Protein AF-A0A520W515-F1 (afdb_monomer_lite)

Structure (mmCIF, N/CA/C/O backbone):
data_AF-A0A520W515-F1
#
_entry.id   AF-A0A520W515-F1
#
loop_
_atom_site.group_PDB
_atom_site.id
_atom_site.type_symbol
_atom_site.label_atom_id
_atom_site.label_alt_id
_atom_site.label_comp_id
_atom_site.label_asym_id
_atom_site.label_entity_id
_atom_site.label_seq_id
_atom_site.pdbx_PDB_ins_code
_atom_site.Cartn_x
_atom_site.Cartn_y
_atom_site.Cartn_z
_atom_site.occupancy
_atom_site.B_iso_or_equiv
_atom_site.auth_seq_id
_atom_site.auth_comp_id
_atom_site.auth_asym_id
_atom_site.auth_atom_id
_atom_site.pdbx_PDB_model_num
ATOM 1 N N . MET A 1 1 ? -26.516 17.713 -14.113 1.00 61.12 1 MET A N 1
ATOM 2 C CA . MET A 1 1 ? -25.273 18.377 -13.635 1.00 61.12 1 MET A CA 1
ATOM 3 C C . MET A 1 1 ? -24.976 18.167 -12.144 1.00 61.12 1 MET A C 1
ATOM 5 O O . MET A 1 1 ? -23.816 17.941 -11.818 1.00 61.12 1 MET A O 1
ATOM 9 N N . LEU A 1 2 ? -25.978 18.170 -11.252 1.00 62.41 2 LEU A N 1
ATOM 10 C CA . LEU A 1 2 ? -25.804 17.990 -9.795 1.00 62.41 2 LEU A CA 1
ATOM 11 C C . LEU A 1 2 ? -24.990 16.751 -9.377 1.00 62.41 2 LEU A C 1
ATOM 13 O O . LEU A 1 2 ? -24.083 16.862 -8.555 1.00 62.41 2 LEU A O 1
ATOM 17 N N . ASN A 1 3 ? -25.240 15.589 -9.988 1.00 64.88 3 ASN A N 1
ATOM 18 C CA . ASN A 1 3 ? -24.494 14.369 -9.658 1.00 64.88 3 ASN A CA 1
ATOM 19 C C . ASN A 1 3 ? -22.988 14.502 -9.926 1.00 64.88 3 ASN A C 1
ATOM 21 O O . ASN A 1 3 ? -22.178 14.092 -9.101 1.00 64.88 3 ASN A O 1
ATOM 25 N N . LYS A 1 4 ? -22.591 15.155 -11.024 1.00 66.94 4 LYS A N 1
ATOM 26 C CA . LYS A 1 4 ? -21.176 15.345 -11.388 1.00 66.94 4 LYS A CA 1
ATOM 27 C C . LYS A 1 4 ? -20.429 16.201 -10.355 1.00 66.94 4 LYS A C 1
ATOM 29 O O . LYS A 1 4 ? -19.269 15.928 -10.053 1.00 66.94 4 LYS A O 1
ATOM 34 N N . ILE A 1 5 ? -21.106 17.192 -9.771 1.00 73.19 5 ILE A N 1
ATOM 35 C CA . ILE A 1 5 ? -20.567 18.027 -8.685 1.00 73.19 5 ILE A CA 1
ATOM 36 C C . ILE A 1 5 ? -20.433 17.202 -7.399 1.00 73.19 5 ILE A C 1
ATOM 38 O O . ILE A 1 5 ? -19.376 17.236 -6.769 1.00 73.19 5 ILE A O 1
ATOM 42 N N . LYS A 1 6 ? -21.449 16.398 -7.055 1.00 68.75 6 LYS A N 1
ATOM 43 C CA . LYS A 1 6 ? -21.432 15.512 -5.880 1.00 68.75 6 LYS A CA 1
ATOM 44 C C . LYS A 1 6 ? -20.269 14.512 -5.927 1.00 68.75 6 LYS A C 1
ATOM 46 O O . LYS A 1 6 ? -19.520 14.420 -4.957 1.00 68.75 6 LYS A O 1
ATOM 51 N N . TYR A 1 7 ? -20.046 13.841 -7.063 1.00 67.50 7 TYR A N 1
ATOM 52 C CA . TYR A 1 7 ? -18.908 12.924 -7.243 1.00 67.50 7 TYR A CA 1
ATOM 53 C C . TYR A 1 7 ? -17.553 13.636 -7.133 1.00 67.50 7 TYR A C 1
ATOM 55 O O . TYR A 1 7 ? -16.635 13.124 -6.494 1.00 67.50 7 TYR A O 1
ATOM 63 N N . LYS A 1 8 ? -17.428 14.847 -7.694 1.00 74.94 8 LYS A N 1
ATOM 64 C CA . LYS A 1 8 ? -16.190 15.640 -7.619 1.00 74.94 8 LYS A CA 1
ATOM 65 C C . LYS A 1 8 ? -15.875 16.089 -6.187 1.00 74.94 8 LYS A C 1
ATOM 67 O O . LYS A 1 8 ? -14.714 16.059 -5.779 1.00 74.94 8 LYS A O 1
ATOM 72 N N . LEU A 1 9 ? -16.892 16.484 -5.420 1.00 68.56 9 LEU A N 1
ATOM 73 C CA . LEU A 1 9 ? -16.738 16.893 -4.022 1.00 68.56 9 LEU A CA 1
ATOM 74 C C . LEU A 1 9 ? -16.393 15.697 -3.121 1.00 68.56 9 LEU A C 1
ATOM 76 O O . LEU A 1 9 ? -15.460 15.774 -2.321 1.00 68.56 9 LEU A O 1
ATOM 80 N N . PHE A 1 10 ? -17.083 14.568 -3.312 1.00 71.00 10 PHE A N 1
ATOM 81 C CA . PHE A 1 10 ? -16.822 13.325 -2.585 1.00 71.00 10 PHE A CA 1
ATOM 82 C C . PHE A 1 10 ? -15.411 12.780 -2.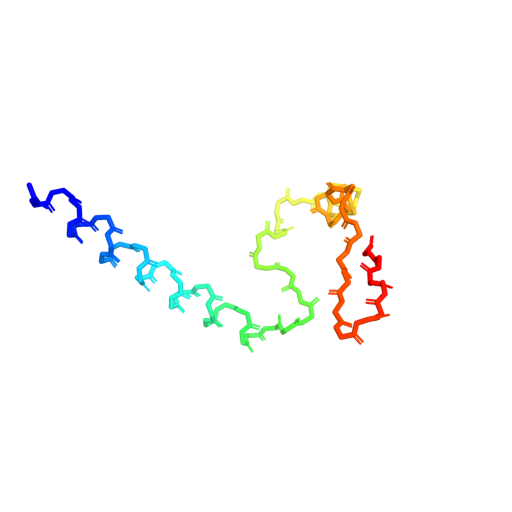859 1.00 71.00 10 PHE A C 1
ATOM 84 O O . PHE A 1 10 ? -14.693 12.431 -1.923 1.00 71.00 10 PHE A O 1
ATOM 91 N N . GLY A 1 11 ? -14.963 12.803 -4.120 1.00 70.88 11 GLY A N 1
ATOM 92 C CA . GLY A 1 11 ? -13.600 12.418 -4.495 1.00 70.88 11 GLY A CA 1
ATOM 93 C C . GLY A 1 11 ? -12.522 13.298 -3.850 1.00 70.88 11 GLY A C 1
ATOM 94 O O . GLY A 1 11 ? -11.521 12.788 -3.350 1.00 70.88 11 GLY A O 1
ATOM 95 N N . LYS A 1 12 ? -12.734 14.622 -3.768 1.00 69.38 12 LYS A N 1
ATOM 96 C CA . LYS A 1 12 ? -11.811 15.530 -3.057 1.00 69.38 12 LYS A CA 1
ATOM 97 C C . LYS A 1 12 ? -11.712 15.217 -1.559 1.00 69.38 12 LYS A C 1
ATOM 99 O O . LYS A 1 12 ? -10.624 15.301 -0.994 1.00 69.38 12 LYS A O 1
ATOM 104 N N . PHE A 1 13 ? -12.824 14.863 -0.919 1.00 73.12 13 PHE A N 1
ATOM 105 C CA . PHE A 1 13 ? -12.851 14.531 0.506 1.00 73.12 13 PHE A CA 1
ATOM 106 C C . PHE A 1 13 ? -12.139 13.203 0.816 1.00 73.12 13 PHE A C 1
ATOM 108 O O . PHE A 1 13 ? -11.344 13.139 1.753 1.00 73.12 13 PHE A O 1
ATOM 115 N N . GLN A 1 14 ? -12.360 12.175 -0.010 1.00 71.50 14 GLN A N 1
ATOM 116 C CA . GLN A 1 14 ? -11.653 10.888 0.061 1.00 71.50 14 GLN A CA 1
ATOM 117 C C . GLN A 1 14 ? -10.128 11.069 -0.042 1.00 71.50 14 GLN A C 1
ATOM 119 O O . GLN A 1 14 ? -9.383 10.559 0.794 1.00 71.50 14 GLN A O 1
ATOM 124 N N . ASN A 1 15 ? -9.662 11.877 -1.003 1.00 72.50 15 ASN A N 1
ATOM 125 C CA . ASN A 1 15 ? -8.232 12.141 -1.198 1.00 72.50 15 ASN A CA 1
ATOM 126 C C . ASN A 1 15 ? -7.573 12.823 0.010 1.00 72.50 15 ASN A C 1
ATOM 128 O O . ASN A 1 15 ? -6.474 12.436 0.402 1.00 72.50 15 ASN A O 1
ATOM 132 N N . LYS A 1 16 ? -8.248 13.794 0.647 1.00 73.44 16 LYS A N 1
ATOM 133 C CA . LYS A 1 16 ? -7.736 14.427 1.875 1.00 73.44 16 LYS A CA 1
ATOM 134 C C . LYS A 1 16 ? -7.577 13.414 3.011 1.00 73.44 16 LYS A C 1
ATOM 136 O O . LYS A 1 16 ? -6.534 13.392 3.652 1.00 73.44 16 LYS A O 1
ATOM 141 N N . LYS A 1 17 ? -8.566 12.540 3.230 1.00 82.25 17 LYS A N 1
ATOM 142 C CA . LYS A 1 17 ? -8.473 11.486 4.257 1.00 82.25 17 LYS A CA 1
ATOM 143 C C . LYS A 1 17 ? -7.319 10.519 3.994 1.00 82.25 17 LYS A C 1
ATOM 145 O O . LYS A 1 17 ? -6.596 10.183 4.928 1.00 82.25 17 LYS A O 1
ATOM 150 N N . ARG A 1 18 ? -7.125 10.116 2.735 1.00 79.00 18 ARG A 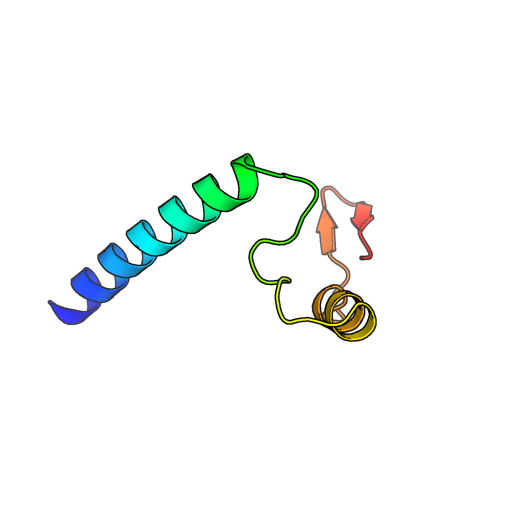N 1
ATOM 151 C CA . ARG A 1 18 ? -6.029 9.219 2.349 1.00 79.00 18 ARG A CA 1
ATOM 152 C C . ARG A 1 18 ? -4.661 9.859 2.586 1.00 79.00 18 ARG A C 1
ATOM 154 O O . ARG A 1 18 ? -3.781 9.204 3.131 1.00 79.00 18 ARG A O 1
ATOM 161 N N . LEU A 1 19 ? -4.503 11.142 2.258 1.00 82.75 19 LEU A N 1
ATOM 162 C CA . LEU A 1 19 ? -3.260 11.877 2.503 1.00 82.75 19 LEU A CA 1
ATOM 163 C C . LEU A 1 19 ? -2.911 11.942 3.997 1.00 82.75 19 LEU A C 1
ATOM 165 O O . LEU A 1 19 ? -1.776 11.673 4.380 1.00 82.75 19 LEU A O 1
ATOM 169 N N . GLU A 1 20 ? -3.890 12.249 4.848 1.00 86.75 20 GLU A N 1
ATOM 170 C CA . GLU A 1 20 ? -3.682 12.283 6.301 1.00 86.75 20 GLU A CA 1
ATOM 171 C C . GLU A 1 20 ? -3.348 10.895 6.876 1.00 86.75 20 GLU A C 1
ATOM 173 O O . GLU A 1 20 ? -2.556 10.786 7.808 1.00 86.75 20 GLU A O 1
ATOM 178 N N . GLN A 1 21 ? -3.886 9.815 6.299 1.00 82.06 21 GLN A N 1
ATOM 179 C CA . GLN A 1 21 ? -3.511 8.445 6.670 1.00 82.06 21 GLN A CA 1
ATOM 180 C C . GLN A 1 21 ? -2.073 8.099 6.252 1.00 82.06 21 GLN A C 1
ATOM 182 O O . GLN A 1 21 ? -1.351 7.507 7.051 1.00 82.06 21 GLN A O 1
ATOM 187 N N . MET A 1 22 ? -1.629 8.509 5.057 1.00 81.56 22 MET A N 1
ATOM 188 C CA . MET A 1 22 ? -0.246 8.297 4.595 1.00 81.56 22 MET A CA 1
ATOM 189 C C . MET A 1 22 ? 0.778 9.035 5.467 1.00 81.56 22 MET A C 1
ATOM 191 O O . MET A 1 22 ? 1.840 8.492 5.755 1.00 81.56 22 MET A O 1
ATOM 195 N N . LYS A 1 23 ? 0.455 10.249 5.934 1.00 85.62 23 LYS A N 1
ATOM 196 C CA . LYS A 1 23 ?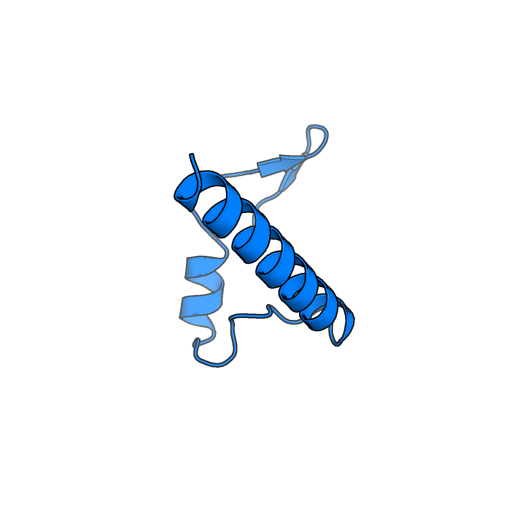 1.344 11.032 6.811 1.00 85.62 23 LYS A CA 1
ATOM 197 C C . LYS A 1 23 ? 1.602 10.374 8.169 1.00 85.62 23 LYS A C 1
ATOM 199 O O . LYS A 1 23 ? 2.658 10.600 8.746 1.00 85.62 23 LYS A O 1
ATOM 204 N N . LYS A 1 24 ? 0.658 9.578 8.690 1.00 89.00 24 LYS A N 1
ATOM 205 C CA . LYS A 1 24 ? 0.803 8.916 10.001 1.00 89.00 24 LYS A CA 1
ATOM 206 C C . LYS A 1 24 ? 1.911 7.868 10.012 1.00 89.00 24 LYS A C 1
ATOM 208 O O . LYS A 1 24 ? 2.598 7.726 11.016 1.00 89.00 24 LYS A O 1
A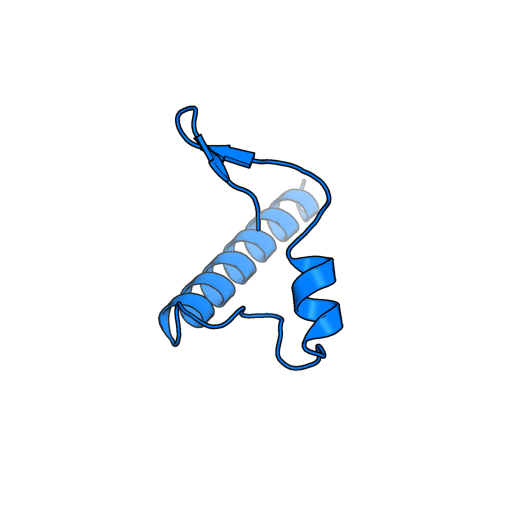TOM 213 N N . ASN A 1 25 ? 2.054 7.117 8.923 1.00 83.50 25 ASN A N 1
ATOM 214 C CA . ASN A 1 25 ? 3.156 6.183 8.739 1.00 83.50 25 ASN A CA 1
ATOM 215 C C . ASN A 1 25 ? 3.442 6.028 7.235 1.00 83.50 25 ASN A C 1
ATOM 217 O O . ASN A 1 25 ? 2.742 5.264 6.566 1.00 83.50 25 ASN A O 1
ATOM 221 N N . PRO A 1 26 ? 4.462 6.721 6.702 1.00 80.31 26 PRO A N 1
ATOM 222 C CA . PRO A 1 26 ? 4.749 6.727 5.270 1.00 80.31 26 PRO A CA 1
ATOM 223 C C . PRO A 1 26 ? 5.263 5.379 4.746 1.00 80.31 26 PRO A C 1
ATOM 225 O O . PRO A 1 26 ? 5.205 5.137 3.545 1.00 80.31 26 PRO A O 1
ATOM 228 N N . PHE A 1 27 ? 5.721 4.484 5.627 1.00 79.88 27 PHE A N 1
ATOM 229 C CA . PHE A 1 27 ? 6.241 3.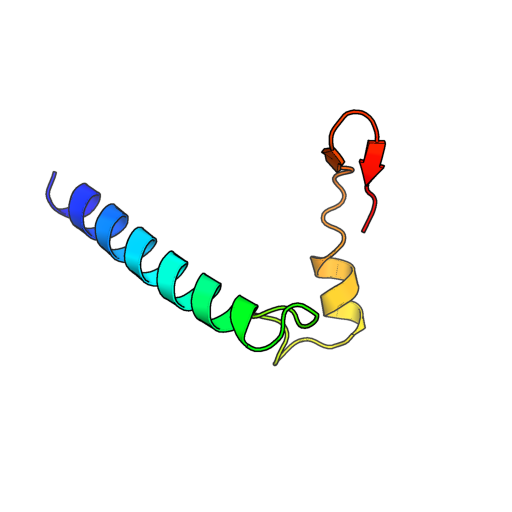165 5.256 1.00 79.88 27 PHE A CA 1
ATOM 230 C C . PHE A 1 27 ? 5.157 2.080 5.206 1.00 79.88 27 PHE A C 1
ATOM 232 O O . PHE A 1 27 ? 5.433 0.951 4.804 1.00 79.88 27 PHE A O 1
ATOM 239 N N . LYS A 1 28 ? 3.917 2.393 5.609 1.00 79.81 28 LYS A N 1
ATOM 240 C CA . LYS A 1 28 ? 2.804 1.437 5.623 1.00 79.81 28 LYS A CA 1
ATOM 241 C C . LYS A 1 28 ? 1.729 1.833 4.614 1.00 79.81 28 LYS A C 1
ATOM 243 O O . LYS A 1 28 ? 1.225 2.954 4.619 1.00 79.81 28 LYS A O 1
ATOM 248 N N . ARG A 1 29 ? 1.304 0.878 3.780 1.00 79.62 29 ARG A N 1
ATOM 249 C CA . ARG A 1 29 ? 0.169 1.065 2.861 1.00 79.62 29 ARG A CA 1
ATOM 250 C C . ARG A 1 29 ? -1.130 1.287 3.640 1.00 79.62 29 ARG A C 1
ATOM 252 O O . ARG A 1 29 ? -1.477 0.484 4.508 1.00 79.62 29 ARG A O 1
ATOM 259 N N . VAL A 1 30 ? -1.873 2.332 3.272 1.00 82.12 30 VAL A N 1
ATOM 260 C CA . VAL A 1 30 ? -3.122 2.764 3.932 1.00 82.12 30 VAL A CA 1
ATOM 261 C C . VAL A 1 30 ? -4.218 1.690 3.918 1.00 82.12 30 VAL A C 1
ATOM 263 O O . VAL A 1 30 ? -5.023 1.613 4.838 1.00 82.12 30 VAL A O 1
ATOM 266 N N . ASP A 1 31 ? -4.248 0.850 2.891 1.00 81.25 31 ASP A N 1
ATOM 267 C CA . ASP A 1 31 ? -5.290 -0.143 2.607 1.00 81.25 31 ASP A CA 1
ATOM 268 C C . ASP A 1 31 ? -4.852 -1.594 2.875 1.00 81.25 31 ASP A C 1
ATOM 270 O O . ASP A 1 31 ? -5.541 -2.530 2.479 1.00 81.25 31 ASP A O 1
ATOM 274 N N . SER A 1 32 ? -3.733 -1.799 3.577 1.00 82.00 32 SER A N 1
ATOM 275 C CA . SER A 1 32 ? -3.117 -3.125 3.759 1.00 82.00 32 SER A CA 1
ATOM 276 C C . SER A 1 32 ? -3.520 -3.887 5.027 1.00 82.00 32 SER A C 1
ATOM 278 O O . SER A 1 32 ? -3.044 -4.996 5.243 1.00 82.00 32 SER A O 1
ATOM 280 N N . GLU A 1 33 ? -4.377 -3.320 5.879 1.00 85.12 33 GLU A N 1
ATOM 281 C CA . GLU A 1 33 ? -4.669 -3.863 7.218 1.00 85.12 33 GLU A CA 1
ATOM 282 C C . GLU A 1 33 ? -5.317 -5.256 7.204 1.00 85.12 33 GLU A C 1
ATOM 284 O O . GLU A 1 33 ? -5.107 -6.038 8.123 1.00 85.12 33 GLU A O 1
ATOM 289 N N . LYS A 1 34 ? -6.066 -5.581 6.145 1.00 89.00 34 LYS A N 1
ATOM 290 C CA . LYS A 1 34 ? -6.737 -6.880 5.968 1.00 89.00 34 LYS A CA 1
ATOM 291 C C . LYS A 1 34 ? -6.071 -7.769 4.916 1.00 89.00 34 LYS A C 1
ATOM 293 O O . LYS A 1 34 ? -6.706 -8.700 4.440 1.00 89.00 34 LYS A O 1
ATOM 298 N N . MET A 1 35 ? -4.848 -7.440 4.507 1.00 84.75 35 MET A N 1
ATOM 299 C CA . MET A 1 35 ? -4.111 -8.197 3.496 1.00 84.75 35 MET A CA 1
ATOM 300 C C . MET A 1 35 ? -3.010 -9.013 4.152 1.00 84.75 35 MET A C 1
ATOM 302 O O . MET A 1 35 ? -2.271 -8.511 5.006 1.00 84.75 35 MET A O 1
ATOM 306 N N . THR A 1 36 ? -2.872 -10.249 3.697 1.00 89.00 36 THR A N 1
ATOM 307 C CA . THR A 1 36 ? -1.683 -11.065 3.935 1.00 89.00 36 THR A CA 1
ATOM 308 C C . THR A 1 36 ? -0.471 -10.466 3.224 1.00 89.00 36 THR A C 1
ATOM 310 O O . THR A 1 36 ? -0.598 -9.599 2.356 1.00 89.00 36 THR A O 1
ATOM 313 N N . ASP A 1 37 ? 0.728 -10.909 3.590 1.00 82.69 37 ASP A N 1
ATOM 314 C CA . ASP A 1 37 ? 1.948 -10.411 2.952 1.00 82.69 37 ASP A CA 1
ATOM 315 C C . ASP A 1 37 ? 2.010 -10.786 1.465 1.00 82.69 37 ASP A C 1
ATOM 317 O O . ASP A 1 37 ? 2.393 -9.947 0.657 1.00 82.69 37 ASP A O 1
ATOM 321 N N . ILE A 1 38 ? 1.508 -11.967 1.088 1.00 84.88 38 ILE A N 1
ATOM 322 C CA . ILE A 1 38 ? 1.377 -12.393 -0.316 1.00 84.88 38 ILE A CA 1
ATOM 323 C C . ILE A 1 38 ? 0.457 -11.434 -1.082 1.00 84.88 38 ILE A C 1
ATOM 325 O O . ILE A 1 38 ? 0.862 -10.853 -2.083 1.00 84.88 38 ILE A O 1
ATOM 329 N N . GLU A 1 39 ? -0.742 -11.162 -0.561 1.00 84.38 39 GLU A N 1
ATOM 330 C CA . GLU A 1 39 ? -1.691 -10.248 -1.214 1.00 84.38 39 GLU A CA 1
ATOM 331 C C . GLU A 1 39 ? -1.156 -8.813 -1.327 1.00 84.38 39 GLU A C 1
ATOM 333 O O . GLU A 1 39 ? -1.522 -8.082 -2.251 1.00 84.38 39 GLU A O 1
ATOM 338 N N . LYS A 1 40 ? -0.294 -8.375 -0.398 1.00 82.56 40 LYS A N 1
ATOM 339 C CA . LYS A 1 40 ? 0.386 -7.075 -0.503 1.00 82.56 40 LYS A CA 1
ATOM 340 C C . LYS A 1 40 ? 1.385 -7.064 -1.658 1.00 82.56 40 LYS A C 1
ATOM 342 O O . LYS A 1 40 ? 1.446 -6.045 -2.352 1.00 82.56 40 LYS A O 1
ATOM 347 N N . MET A 1 41 ? 2.141 -8.143 -1.854 1.00 78.44 41 MET A N 1
ATOM 348 C CA . MET A 1 41 ? 3.083 -8.269 -2.970 1.00 78.44 41 MET A CA 1
ATOM 349 C C . MET A 1 41 ? 2.323 -8.320 -4.301 1.00 78.44 41 MET A C 1
ATOM 351 O O . MET A 1 41 ? 2.567 -7.476 -5.160 1.00 78.44 41 MET A O 1
ATOM 355 N N . ASP A 1 42 ? 1.288 -9.157 -4.402 1.00 79.56 42 ASP A N 1
ATOM 356 C CA . ASP A 1 42 ? 0.456 -9.287 -5.608 1.00 79.56 42 ASP A CA 1
ATOM 357 C C . ASP A 1 42 ? -0.271 -7.983 -5.973 1.00 79.56 42 ASP A C 1
ATOM 359 O O . ASP A 1 42 ? -0.376 -7.620 -7.141 1.00 79.56 42 ASP A O 1
ATOM 363 N N . LYS A 1 43 ? -0.761 -7.216 -4.985 1.00 76.19 43 LYS A N 1
ATOM 364 C CA . LYS A 1 43 ? -1.333 -5.879 -5.247 1.00 76.19 43 LYS A CA 1
ATOM 365 C C . LYS A 1 43 ? -0.291 -4.803 -5.520 1.00 76.19 43 LYS A C 1
ATOM 367 O O . LYS A 1 43 ? -0.646 -3.755 -6.059 1.00 76.19 43 LYS A O 1
ATOM 372 N N . GLY A 1 44 ? 0.941 -5.002 -5.058 1.00 67.50 44 GLY A N 1
ATOM 373 C CA . GLY A 1 44 ? 2.057 -4.104 -5.341 1.00 67.50 44 GLY A CA 1
ATOM 374 C C . GLY A 1 44 ? 2.481 -4.195 -6.795 1.00 67.50 44 GLY A C 1
ATOM 375 O O . GLY A 1 44 ? 2.642 -3.169 -7.451 1.00 67.50 44 GLY A O 1
ATOM 376 N N . PHE A 1 45 ? 2.559 -5.426 -7.289 1.00 65.00 45 PHE A N 1
ATOM 377 C CA . PHE A 1 45 ? 2.963 -5.745 -8.640 1.00 65.00 45 PHE A CA 1
ATOM 378 C C . PHE A 1 45 ? 1.741 -5.852 -9.558 1.00 65.00 45 PHE A C 1
ATOM 380 O O . PHE A 1 45 ? 1.125 -6.901 -9.714 1.00 65.00 45 PHE A O 1
ATOM 387 N N . ASN A 1 46 ? 1.362 -4.748 -10.200 1.00 67.06 46 ASN A N 1
ATOM 388 C CA . ASN A 1 46 ? 0.244 -4.751 -11.153 1.00 67.06 46 ASN A CA 1
ATOM 389 C C . ASN A 1 46 ? 0.657 -5.129 -12.591 1.00 67.06 46 ASN A C 1
ATOM 391 O O . ASN A 1 46 ? -0.095 -4.859 -13.533 1.00 67.06 46 ASN A O 1
ATOM 395 N N . GLY A 1 47 ? 1.849 -5.715 -12.762 1.00 62.59 47 GLY A N 1
ATOM 396 C CA . GLY A 1 47 ? 2.411 -6.099 -14.058 1.00 62.59 47 GLY A CA 1
ATOM 397 C C . GLY A 1 47 ? 2.781 -4.920 -14.962 1.00 62.59 47 GLY A C 1
ATOM 398 O O . GLY A 1 47 ? 2.991 -5.117 -16.157 1.00 62.59 47 GLY A O 1
ATOM 399 N N . LYS A 1 48 ? 2.820 -3.691 -14.432 1.00 62.91 48 LYS A N 1
ATOM 400 C CA . LYS A 1 48 ? 3.269 -2.504 -15.161 1.00 62.91 48 LYS A CA 1
ATOM 401 C C . LYS A 1 48 ? 4.568 -2.007 -14.554 1.00 62.91 48 LYS A C 1
ATOM 403 O O . LYS A 1 48 ? 4.586 -1.545 -13.418 1.00 62.91 48 LYS A O 1
ATOM 408 N N . THR A 1 49 ? 5.623 -2.036 -15.352 1.00 60.78 49 THR A N 1
ATOM 409 C CA . THR A 1 49 ? 6.853 -1.307 -15.063 1.00 60.78 49 THR A CA 1
ATOM 410 C C . THR A 1 49 ? 6.564 0.183 -15.209 1.00 60.78 49 THR A C 1
ATOM 412 O O . THR A 1 49 ? 6.037 0.630 -16.233 1.00 60.78 49 THR A O 1
ATOM 415 N N . TYR A 1 50 ? 6.840 0.957 -14.163 1.00 62.09 50 TYR A N 1
ATOM 416 C CA . TYR A 1 50 ? 6.673 2.404 -14.205 1.00 62.09 50 TYR A CA 1
ATOM 417 C C . TYR A 1 50 ? 8.023 3.049 -14.481 1.00 62.09 50 TYR A C 1
ATOM 419 O O . TYR A 1 50 ? 8.918 2.990 -13.644 1.00 62.09 50 TYR A O 1
ATOM 427 N N . SER A 1 51 ? 8.161 3.719 -15.622 1.00 55.72 51 SER A N 1
ATOM 428 C CA . SER A 1 51 ? 9.348 4.529 -15.890 1.00 55.72 51 SER A CA 1
ATOM 429 C C . SER A 1 51 ? 9.187 5.904 -15.232 1.00 55.72 51 SER A C 1
ATOM 431 O O . SER A 1 51 ? 8.363 6.720 -15.654 1.00 55.72 51 SER A O 1
ATOM 433 N N . ILE A 1 52 ? 9.970 6.181 -14.188 1.00 64.81 52 ILE A N 1
ATOM 434 C CA . ILE A 1 52 ? 10.043 7.494 -13.533 1.00 64.81 52 ILE A CA 1
ATOM 435 C C . ILE A 1 52 ? 11.373 8.139 -13.927 1.00 64.81 52 ILE A C 1
ATOM 437 O O . ILE A 1 52 ? 12.438 7.636 -13.584 1.00 64.81 52 ILE A O 1
ATOM 441 N N . ASN A 1 53 ? 11.321 9.260 -14.656 1.00 68.44 53 ASN A N 1
ATOM 442 C CA . ASN A 1 53 ? 12.504 9.987 -15.151 1.00 68.44 53 ASN A CA 1
ATOM 443 C C . ASN A 1 53 ? 13.504 9.110 -15.939 1.00 68.44 53 ASN A C 1
ATOM 445 O O . ASN A 1 53 ? 14.710 9.321 -15.857 1.00 68.44 53 ASN A O 1
ATOM 449 N N . GLY A 1 54 ? 13.009 8.123 -16.693 1.00 66.75 54 GLY A N 1
ATOM 450 C CA . GLY A 1 54 ? 13.848 7.209 -17.479 1.00 66.75 54 GLY A CA 1
ATOM 451 C C . GLY A 1 54 ? 14.473 6.061 -16.683 1.00 66.75 54 GLY A C 1
ATOM 452 O O . GLY A 1 54 ? 15.244 5.296 -17.251 1.00 66.75 54 GLY A O 1
ATOM 453 N N . MET A 1 55 ? 14.138 5.918 -15.396 1.00 64.31 55 MET A N 1
ATOM 454 C CA . MET A 1 55 ? 14.433 4.716 -14.620 1.00 64.31 55 MET A CA 1
ATOM 455 C C . MET A 1 55 ? 13.182 3.859 -14.509 1.00 64.31 55 MET A C 1
ATOM 457 O O . MET A 1 55 ? 12.139 4.331 -14.051 1.00 64.31 55 MET A O 1
ATOM 461 N N . ASP A 1 56 ? 13.310 2.602 -14.908 1.00 70.62 56 ASP A N 1
ATOM 462 C CA . ASP A 1 56 ? 12.280 1.597 -14.706 1.00 70.62 56 ASP A CA 1
ATOM 463 C C . ASP A 1 56 ? 12.257 1.205 -13.229 1.00 70.62 56 ASP A C 1
ATOM 465 O O . ASP A 1 56 ? 13.223 0.670 -12.686 1.00 70.62 56 ASP A O 1
ATOM 469 N N . VAL A 1 57 ? 11.157 1.547 -12.563 1.00 59.09 57 VAL A N 1
ATOM 470 C CA . VAL A 1 57 ? 10.903 1.195 -11.170 1.00 59.09 57 VAL A CA 1
ATOM 471 C C . VAL A 1 57 ? 9.964 -0.003 -11.167 1.00 59.09 57 VAL A C 1
ATOM 473 O O . VAL A 1 57 ? 8.791 0.115 -11.538 1.00 59.09 57 VAL A O 1
ATOM 476 N N . ASP A 1 58 ? 10.511 -1.145 -10.761 1.00 57.50 58 ASP A N 1
ATOM 477 C CA . ASP A 1 58 ? 9.768 -2.369 -10.464 1.00 57.50 58 ASP A CA 1
ATOM 478 C C . ASP A 1 58 ? 9.462 -2.410 -8.955 1.00 57.50 58 ASP A C 1
ATOM 480 O O . ASP A 1 58 ? 10.291 -1.983 -8.145 1.00 57.50 58 ASP A O 1
ATOM 484 N N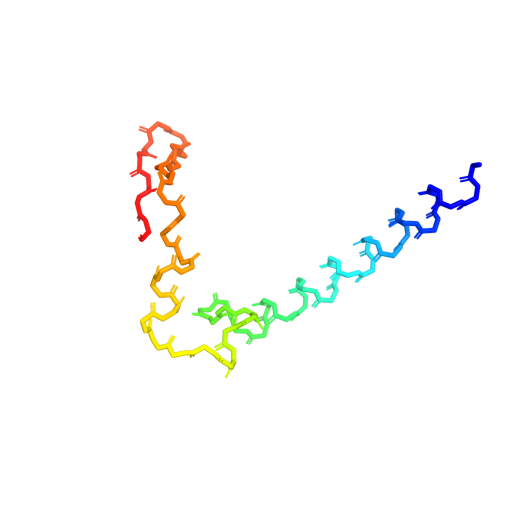 . PHE A 1 59 ? 8.259 -2.855 -8.580 1.00 57.09 59 PHE A N 1
ATOM 485 C CA . PHE A 1 59 ? 7.807 -2.966 -7.183 1.00 57.09 59 PHE A CA 1
ATOM 486 C C . PHE A 1 59 ? 7.746 -4.416 -6.722 1.00 57.09 59 PHE A C 1
ATOM 488 O O . PHE A 1 59 ? 7.180 -5.236 -7.476 1.00 57.09 59 PHE A O 1
#

Foldseek 3Di:
DVVVVVVVVVVVVVVVVLVVQCVVPVVDDSPCPPPDPVRVVVVQAPVDQDQDPNDGDGD

pLDDT: mean 73.84, std 9.26, range [55.72, 89.0]

Secondary structure (DSSP, 8-state):
-HHHHHHHHHHHHHHHHHHHHHHH-TTS-TT-TT--HHHHHHHH--S--EEETTEEE--

Sequence (59 aa):
MLNKIKYKLFGKFQNKKRLEQMKKNPFKRVDSEKMTDIEKMDKGFNGKTYSINGMDVDF

Radius of gyration: 15.73 Å; chains: 1; bounding box: 40×31×28 Å